Protein AF-A0A087TG82-F1 (afdb_monomer_lite)

Organism: Stegodyphus mimosarum (NCBI:txid407821)

InterPro domains:
  IPR001254 Serine proteases, trypsin domain [PF00089] (7-40)
  IPR009003 Peptidase S1, PA clan [SSF50494] (3-42)

Structure (mmCIF, N/CA/C/O backbone):
data_AF-A0A087TG82-F1
#
_entry.id   AF-A0A087TG82-F1
#
loop_
_atom_site.group_PDB
_atom_site.id
_atom_site.type_symbol
_atom_site.label_atom_id
_atom_site.label_alt_id
_atom_site.label_comp_id
_atom_site.label_asym_id
_atom_site.label_entity_id
_atom_site.label_seq_id
_atom_site.pdbx_PDB_ins_code
_atom_site.Cartn_x
_atom_site.Cartn_y
_atom_site.Cartn_z
_atom_site.occupancy
_atom_site.B_iso_or_equiv
_atom_site.auth_seq_id
_atom_site.auth_comp_id
_atom_site.auth_asym_id
_atom_site.auth_atom_id
_atom_site.pdbx_PDB_model_num
ATOM 1 N N . MET A 1 1 ? -3.930 -3.896 -3.302 1.00 90.06 1 MET A N 1
ATOM 2 C CA . MET A 1 1 ? -4.984 -4.289 -2.341 1.00 90.06 1 MET A CA 1
ATOM 3 C C . MET A 1 1 ? -4.938 -5.798 -2.182 1.00 90.06 1 MET A C 1
ATOM 5 O O . MET A 1 1 ? -4.468 -6.452 -3.103 1.00 90.06 1 MET A O 1
ATOM 9 N N . LEU A 1 2 ? -5.370 -6.339 -1.047 1.00 94.00 2 LEU A N 1
ATOM 10 C CA . LEU A 1 2 ? -5.548 -7.783 -0.845 1.00 94.00 2 LEU A CA 1
ATOM 11 C C . LEU A 1 2 ? -6.977 -8.046 -0.365 1.00 94.00 2 LEU A C 1
ATOM 13 O O . LEU A 1 2 ? -7.549 -7.186 0.306 1.00 94.00 2 LEU A O 1
ATOM 17 N N . LEU A 1 3 ? -7.541 -9.199 -0.726 1.00 96.25 3 LEU A N 1
ATOM 18 C CA . LEU A 1 3 ? -8.819 -9.655 -0.179 1.00 96.25 3 LEU A CA 1
ATOM 19 C C . LEU A 1 3 ? -8.618 -10.118 1.264 1.00 96.25 3 LEU A C 1
ATOM 21 O O . LEU A 1 3 ? -7.644 -10.810 1.564 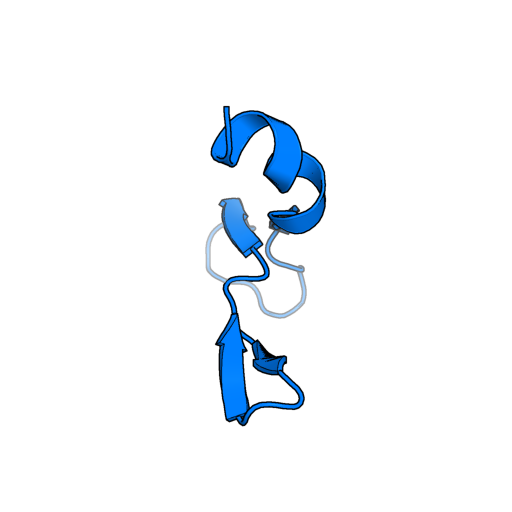1.00 96.25 3 LEU A O 1
ATOM 25 N N . ASP A 1 4 ? -9.522 -9.712 2.150 1.00 94.00 4 ASP A N 1
ATOM 26 C CA . ASP A 1 4 ? -9.591 -10.238 3.510 1.00 94.00 4 ASP A CA 1
ATOM 27 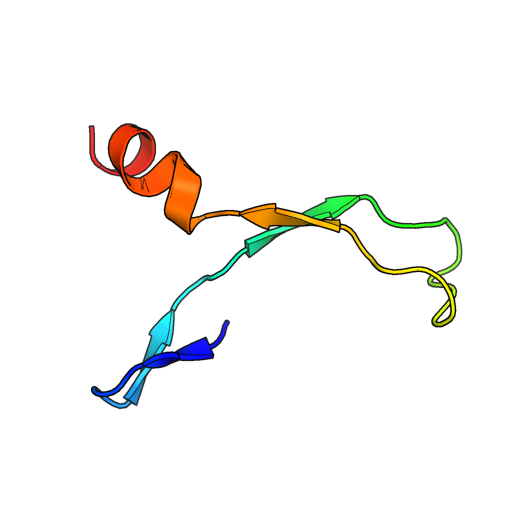C C . ASP A 1 4 ? -10.526 -11.454 3.609 1.00 94.00 4 ASP A C 1
ATOM 29 O O . ASP A 1 4 ? -11.167 -11.861 2.639 1.00 94.00 4 ASP A O 1
ATOM 33 N N . ASN A 1 5 ? -10.613 -12.032 4.808 1.00 95.38 5 ASN A N 1
ATOM 34 C CA . ASN A 1 5 ? -11.465 -13.193 5.084 1.00 95.38 5 ASN A CA 1
ATOM 35 C C . ASN A 1 5 ? -12.970 -12.900 4.918 1.00 95.38 5 ASN A C 1
ATOM 37 O O . ASN A 1 5 ? -13.763 -13.831 4.837 1.00 95.38 5 ASN A O 1
ATOM 41 N N . GLU A 1 6 ? -13.364 -11.625 4.869 1.00 96.88 6 GLU A N 1
ATOM 42 C CA . GLU A 1 6 ? -14.739 -11.171 4.628 1.00 96.88 6 GLU A CA 1
ATOM 43 C C . GLU A 1 6 ? -14.969 -10.811 3.149 1.00 96.88 6 GLU A C 1
ATOM 45 O O . GLU A 1 6 ? -15.981 -10.206 2.800 1.00 96.88 6 GLU A O 1
ATOM 50 N N . ASN A 1 7 ? -14.033 -11.179 2.266 1.00 96.06 7 ASN A N 1
ATOM 51 C CA . ASN A 1 7 ? -14.081 -10.914 0.833 1.00 96.06 7 ASN A CA 1
ATOM 52 C C . ASN A 1 7 ? -14.137 -9.412 0.482 1.00 96.06 7 ASN A C 1
ATOM 54 O O . ASN A 1 7 ? -14.728 -9.011 -0.522 1.00 96.06 7 ASN A O 1
ATOM 58 N N . ARG A 1 8 ? -13.510 -8.560 1.304 1.00 96.94 8 ARG A N 1
ATOM 59 C CA . ARG A 1 8 ? -13.377 -7.116 1.063 1.00 96.94 8 ARG A CA 1
ATOM 60 C C . ARG A 1 8 ? -11.959 -6.765 0.637 1.00 96.94 8 ARG A C 1
ATOM 62 O O . ARG A 1 8 ? -10.984 -7.342 1.116 1.00 96.94 8 ARG A O 1
ATOM 69 N N . TRP A 1 9 ? -11.827 -5.749 -0.210 1.00 96.81 9 TRP A N 1
ATOM 70 C CA . TRP A 1 9 ? -10.525 -5.209 -0.591 1.00 96.81 9 TRP A CA 1
ATOM 71 C C . TRP A 1 9 ? -9.933 -4.346 0.524 1.00 96.81 9 TRP A C 1
ATOM 73 O O . TRP A 1 9 ? -10.516 -3.337 0.914 1.00 96.81 9 TRP A O 1
ATOM 83 N N . LYS A 1 10 ? -8.734 -4.701 0.996 1.00 96.12 10 LYS A N 1
ATOM 84 C CA . LYS A 1 10 ? -7.943 -3.894 1.933 1.00 96.12 10 LYS A CA 1
ATOM 85 C C . LYS A 1 10 ? -6.719 -3.278 1.262 1.00 96.12 10 LYS A C 1
ATOM 87 O O . LYS A 1 10 ? -5.978 -3.938 0.521 1.00 96.12 10 LYS A O 1
ATOM 92 N N . THR A 1 11 ? -6.474 -1.999 1.540 1.00 96.81 11 THR A N 1
ATOM 93 C CA . THR A 1 11 ? -5.275 -1.284 1.085 1.00 96.81 11 THR A CA 1
ATOM 94 C C . THR A 1 11 ? -4.084 -1.664 1.960 1.00 96.81 11 THR A C 1
ATOM 96 O O . THR A 1 11 ? -3.993 -1.263 3.113 1.00 96.81 11 THR A O 1
ATOM 99 N N . MET A 1 12 ? -3.153 -2.436 1.399 1.00 97.00 12 MET A N 1
ATOM 100 C CA . MET A 1 12 ? -1.947 -2.884 2.113 1.00 97.00 12 MET A CA 1
ATOM 101 C C . MET A 1 12 ? -0.787 -1.896 2.014 1.00 97.00 12 MET A C 1
ATOM 103 O O . MET A 1 12 ? 0.074 -1.851 2.893 1.00 97.00 12 MET A O 1
ATOM 107 N N . GLY A 1 13 ? -0.762 -1.112 0.939 1.00 97.25 13 GLY A N 1
ATOM 108 C CA . GLY A 1 13 ? 0.285 -0.142 0.707 1.00 97.25 13 GLY A CA 1
ATOM 109 C C . GLY A 1 13 ? -0.114 0.941 -0.277 1.00 97.25 13 GLY A C 1
ATOM 110 O O . GLY A 1 13 ? -1.015 0.752 -1.095 1.00 97.25 13 GLY A O 1
ATOM 111 N N . VAL A 1 14 ? 0.582 2.067 -0.174 1.00 97.75 14 VAL A N 1
ATOM 112 C CA . VAL A 1 14 ? 0.501 3.203 -1.097 1.00 97.75 14 VAL A CA 1
ATOM 113 C C . VAL A 1 14 ? 1.832 3.283 -1.833 1.00 97.75 14 VAL A C 1
ATOM 115 O O . VAL A 1 14 ? 2.875 3.027 -1.232 1.00 97.75 14 VAL A O 1
ATOM 118 N N . VAL A 1 15 ? 1.807 3.581 -3.132 1.00 96.50 15 VAL A N 1
ATOM 119 C CA . VAL A 1 15 ? 3.033 3.726 -3.931 1.00 96.50 15 VAL A CA 1
ATOM 120 C C . VAL A 1 15 ? 3.938 4.764 -3.269 1.00 96.50 15 VAL A C 1
ATOM 122 O O . VAL A 1 15 ? 3.487 5.867 -2.974 1.00 96.50 15 VAL A O 1
ATOM 125 N N . SER A 1 16 ? 5.199 4.402 -3.028 1.00 97.00 16 SER A N 1
ATOM 126 C CA . SER A 1 16 ? 6.199 5.328 -2.498 1.00 97.00 16 SER A CA 1
ATOM 127 C C . SER A 1 16 ? 7.179 5.713 -3.599 1.00 97.00 16 SER A C 1
ATOM 129 O O . SER A 1 16 ? 7.133 6.826 -4.114 1.00 97.00 16 SER A O 1
ATOM 131 N N . TRP A 1 17 ? 8.022 4.774 -4.024 1.00 96.50 17 TRP A N 1
ATOM 132 C CA . TRP A 1 17 ? 9.000 5.007 -5.080 1.00 96.50 17 TRP A CA 1
ATOM 133 C C . TRP A 1 17 ? 9.386 3.699 -5.764 1.00 96.50 17 TRP A C 1
ATOM 135 O O . TRP A 1 17 ? 9.132 2.599 -5.274 1.00 96.50 17 TRP A O 1
ATOM 145 N N . GLY A 1 18 ? 10.028 3.823 -6.917 1.00 95.88 18 GLY A N 1
ATOM 146 C CA . GLY A 1 18 ? 10.568 2.696 -7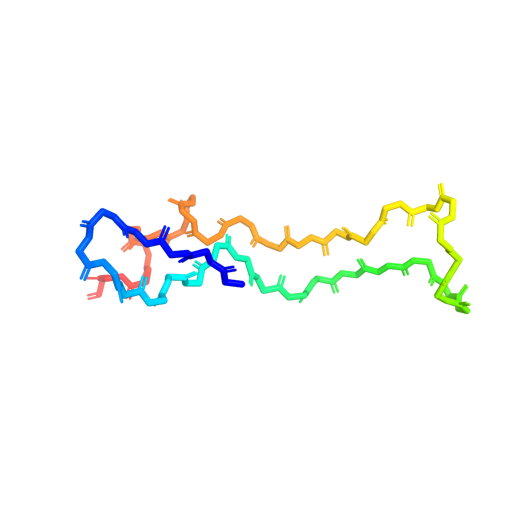.660 1.00 95.88 18 GLY A CA 1
ATOM 147 C C . GLY A 1 18 ? 11.701 3.146 -8.566 1.00 95.88 18 GLY A C 1
ATOM 148 O O . GLY A 1 18 ? 11.970 4.342 -8.717 1.00 95.88 18 GLY A O 1
ATOM 149 N N . ARG A 1 19 ? 12.388 2.180 -9.176 1.00 94.94 19 ARG A N 1
ATOM 150 C CA . ARG A 1 19 ? 13.442 2.486 -10.141 1.00 94.94 19 ARG A CA 1
ATOM 151 C C . ARG A 1 19 ? 12.836 3.121 -11.397 1.00 94.94 19 ARG A C 1
ATOM 153 O O . ARG A 1 19 ? 11.791 2.692 -11.888 1.00 94.94 19 ARG A O 1
ATOM 160 N N . ARG A 1 20 ? 13.522 4.127 -11.947 1.00 92.81 20 ARG A N 1
ATOM 161 C CA . ARG A 1 20 ? 13.139 4.750 -13.220 1.00 92.81 20 ARG A CA 1
ATOM 162 C C . ARG A 1 20 ? 13.078 3.693 -14.327 1.00 92.81 20 ARG A C 1
ATOM 164 O O . ARG A 1 20 ? 13.953 2.837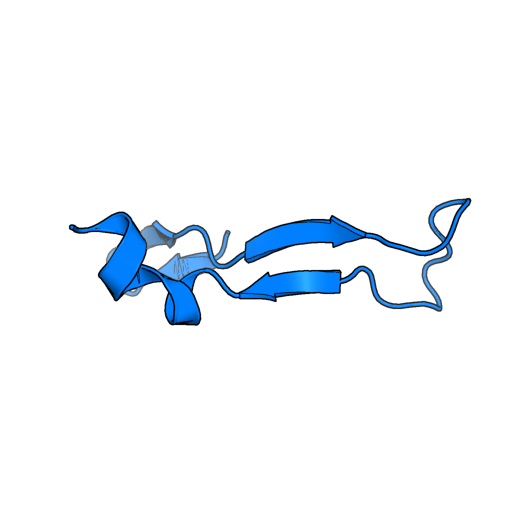 -14.410 1.00 92.81 20 ARG A O 1
ATOM 171 N N . GLY A 1 21 ? 12.065 3.792 -15.183 1.00 93.88 21 GLY A N 1
ATOM 172 C CA . GLY A 1 21 ? 11.883 2.882 -16.315 1.00 93.88 21 GLY A CA 1
ATOM 173 C C . GLY A 1 21 ? 11.180 1.565 -15.978 1.00 93.88 21 GLY A C 1
ATOM 174 O O . GLY A 1 21 ? 11.204 0.671 -16.814 1.00 93.88 21 GLY A O 1
ATOM 175 N N . CYS A 1 22 ? 10.557 1.440 -14.796 1.00 91.31 22 CYS A N 1
ATOM 176 C CA . CYS A 1 22 ? 9.722 0.285 -14.431 1.00 91.31 22 CYS A CA 1
ATOM 177 C C . CYS A 1 22 ? 10.449 -1.067 -14.579 1.00 91.31 22 CYS A C 1
ATOM 179 O O . CYS A 1 22 ? 9.870 -2.047 -15.041 1.00 91.31 22 CYS A O 1
ATOM 181 N N . ASP A 1 23 ? 11.732 -1.113 -14.204 1.00 94.31 23 ASP A N 1
ATOM 182 C CA . ASP A 1 23 ? 12.560 -2.318 -14.313 1.00 94.31 23 ASP A CA 1
ATOM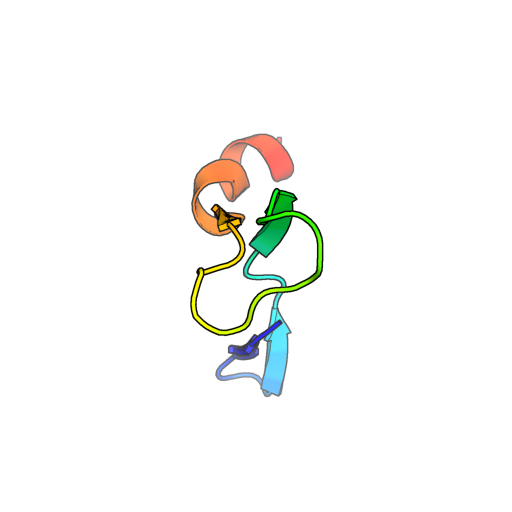 183 C C . ASP A 1 23 ? 12.034 -3.431 -13.393 1.00 94.31 23 ASP A C 1
ATOM 185 O O . ASP A 1 23 ? 12.160 -3.345 -12.172 1.00 94.31 23 ASP A O 1
ATOM 189 N N . ALA A 1 24 ? 11.490 -4.496 -13.987 1.00 94.50 24 ALA A N 1
ATOM 190 C CA . ALA A 1 24 ? 10.884 -5.622 -13.274 1.00 94.50 24 ALA A CA 1
ATOM 191 C C . ALA A 1 24 ? 11.866 -6.416 -12.391 1.00 94.50 24 ALA A C 1
ATOM 193 O O . ALA A 1 24 ? 11.437 -7.189 -11.538 1.00 94.50 24 ALA A O 1
ATOM 194 N N . ARG A 1 25 ? 13.182 -6.232 -12.570 1.00 96.44 25 ARG A N 1
ATOM 195 C CA . ARG A 1 25 ? 14.211 -6.860 -11.723 1.00 96.44 25 ARG A CA 1
ATOM 196 C C . ARG A 1 25 ? 14.390 -6.138 -10.389 1.00 96.44 25 ARG A C 1
ATOM 198 O O . ARG A 1 25 ? 15.025 -6.681 -9.491 1.00 96.44 25 ARG A O 1
ATOM 205 N N . PHE A 1 26 ? 13.871 -4.915 -10.268 1.00 96.25 26 PHE A N 1
ATOM 206 C CA . PHE A 1 26 ? 13.979 -4.101 -9.063 1.00 96.25 26 PHE A CA 1
ATOM 207 C C . PHE A 1 26 ? 12.603 -3.957 -8.414 1.00 96.25 26 PHE A C 1
ATOM 209 O O . PHE A 1 26 ? 11.645 -3.564 -9.081 1.00 96.25 26 PHE A O 1
ATOM 216 N N . PRO A 1 27 ? 12.477 -4.247 -7.110 1.00 96.12 27 PRO A N 1
ATOM 217 C CA . PRO A 1 27 ? 11.203 -4.093 -6.434 1.00 96.12 27 PRO A CA 1
ATOM 218 C C . PRO A 1 27 ? 10.790 -2.618 -6.408 1.00 96.12 27 PRO A C 1
ATOM 220 O O . PRO A 1 27 ? 11.608 -1.719 -6.202 1.00 96.12 27 PRO A O 1
ATOM 223 N N . THR A 1 28 ? 9.494 -2.377 -6.586 1.00 96.44 28 THR A N 1
ATOM 224 C CA . THR A 1 28 ? 8.878 -1.089 -6.249 1.00 96.44 28 THR A CA 1
ATOM 225 C C . THR A 1 28 ? 8.559 -1.084 -4.760 1.00 96.44 28 THR A C 1
ATOM 227 O O . THR A 1 28 ? 8.071 -2.080 -4.223 1.00 96.44 28 THR A O 1
ATOM 230 N N . VAL A 1 29 ? 8.835 0.030 -4.093 1.00 96.75 29 VAL A N 1
ATOM 231 C CA . VAL A 1 29 ? 8.645 0.182 -2.654 1.00 96.75 29 VAL A CA 1
ATOM 232 C C . VAL A 1 29 ? 7.310 0.868 -2.381 1.00 96.75 29 VAL A C 1
ATOM 234 O O . VAL A 1 29 ? 6.958 1.876 -2.999 1.00 96.75 29 VAL A O 1
ATOM 237 N N . TYR A 1 30 ? 6.571 0.313 -1.424 1.00 98.19 30 TYR A N 1
ATOM 238 C CA . TYR A 1 30 ? 5.265 0.800 -0.993 1.00 98.19 30 TYR A CA 1
ATOM 239 C C . TYR A 1 30 ? 5.316 1.178 0.486 1.00 98.19 30 TYR A C 1
ATOM 241 O O . TYR A 1 30 ? 5.956 0.497 1.288 1.00 98.19 30 TYR A O 1
ATOM 249 N N . THR A 1 31 ? 4.594 2.229 0.862 1.00 97.88 31 THR A N 1
ATOM 250 C CA . THR A 1 31 ? 4.349 2.568 2.266 1.00 97.88 31 THR A CA 1
ATOM 251 C C . THR A 1 31 ? 3.522 1.462 2.907 1.00 97.88 31 THR A C 1
ATOM 253 O O . THR A 1 31 ? 2.470 1.106 2.384 1.00 97.88 31 THR A O 1
ATOM 256 N N . ARG A 1 32 ? 3.957 0.927 4.051 1.00 97.69 32 ARG A N 1
ATOM 257 C CA . ARG A 1 32 ? 3.234 -0.128 4.774 1.00 97.69 32 ARG A CA 1
ATOM 258 C C . ARG A 1 32 ? 2.060 0.464 5.558 1.00 97.69 32 ARG A C 1
ATOM 260 O O . ARG A 1 32 ? 2.239 0.892 6.693 1.00 97.69 32 ARG A O 1
ATOM 267 N N . VAL A 1 33 ? 0.854 0.440 4.985 1.00 97.75 33 VAL A N 1
ATOM 268 C CA . VAL A 1 33 ? -0.347 1.060 5.591 1.00 97.75 33 VAL A CA 1
ATOM 269 C C . VAL A 1 33 ? -0.631 0.520 6.992 1.00 97.75 33 VAL A C 1
ATOM 271 O O . VAL A 1 33 ? -0.936 1.297 7.889 1.00 97.75 33 VAL A O 1
ATOM 274 N N . SER A 1 34 ? -0.434 -0.783 7.224 1.00 96.81 34 SER A N 1
ATOM 275 C CA . SER A 1 34 ? -0.679 -1.406 8.534 1.00 96.81 34 SER A CA 1
ATOM 276 C C . SER A 1 34 ? 0.130 -0.786 9.680 1.00 96.81 34 SER A C 1
ATOM 278 O O . SER A 1 34 ? -0.286 -0.873 10.826 1.00 96.81 34 SER A O 1
ATOM 280 N N . HIS A 1 35 ? 1.298 -0.200 9.392 1.00 98.06 35 HIS A N 1
ATOM 281 C CA . HIS A 1 35 ? 2.143 0.440 10.403 1.00 98.06 35 HIS A CA 1
ATOM 282 C C . HIS A 1 35 ? 1.584 1.795 10.860 1.00 98.06 35 HIS A C 1
ATOM 284 O O . HIS A 1 35 ? 1.814 2.202 11.992 1.00 98.06 35 HIS A O 1
ATOM 290 N N . TYR A 1 36 ? 0.820 2.462 9.996 1.00 97.88 36 TYR A N 1
ATOM 291 C CA . TYR A 1 36 ? 0.305 3.812 10.210 1.00 97.88 36 TYR A CA 1
ATOM 292 C C . TYR A 1 36 ? -1.181 3.839 10.583 1.00 97.88 36 TYR A C 1
ATOM 294 O O . TYR A 1 36 ? -1.756 4.915 10.682 1.00 97.88 36 TYR A O 1
ATOM 302 N N . LEU A 1 37 ? -1.817 2.682 10.804 1.00 97.44 37 LEU A N 1
ATOM 303 C CA . LEU A 1 37 ? -3.250 2.621 11.115 1.00 97.44 37 LEU A CA 1
ATOM 304 C C . LEU A 1 37 ? -3.629 3.401 12.375 1.00 97.44 37 LEU A C 1
ATOM 306 O O . LEU A 1 37 ? -4.739 3.908 12.425 1.00 97.44 37 LEU A O 1
ATOM 310 N N . ASN A 1 38 ? -2.735 3.517 13.360 1.00 98.06 38 ASN A N 1
ATOM 311 C CA . ASN A 1 38 ? -3.010 4.328 14.546 1.00 98.06 38 ASN A CA 1
ATOM 312 C C . ASN A 1 38 ? -3.171 5.801 14.156 1.00 98.06 38 ASN A C 1
ATOM 314 O O . ASN A 1 38 ? -4.247 6.342 14.345 1.00 98.06 38 ASN A O 1
ATOM 318 N N . TRP A 1 39 ? -2.164 6.380 13.492 1.00 98.25 39 TRP A N 1
ATOM 319 C CA . TRP A 1 39 ? -2.203 7.760 12.991 1.00 98.25 39 TRP A CA 1
ATOM 320 C C . TRP A 1 39 ? -3.376 8.025 12.031 1.00 98.25 39 TRP A C 1
ATOM 322 O O . TRP A 1 39 ? -3.968 9.093 12.064 1.00 98.25 39 TRP A O 1
ATOM 332 N N . ILE A 1 40 ? -3.729 7.062 11.171 1.00 97.38 40 ILE A N 1
ATOM 333 C CA . ILE A 1 40 ? -4.851 7.214 10.225 1.00 97.38 40 ILE A CA 1
ATOM 334 C C . ILE A 1 40 ? -6.209 7.288 10.944 1.00 97.38 40 ILE A C 1
ATOM 336 O O . ILE A 1 40 ? -7.135 7.886 10.406 1.00 97.38 40 ILE A O 1
ATOM 340 N N . ASN A 1 41 ? -6.344 6.640 12.105 1.00 96.62 41 ASN A N 1
ATOM 341 C CA . ASN A 1 41 ? -7.599 6.555 12.859 1.00 96.62 41 ASN A CA 1
ATOM 342 C C . ASN A 1 41 ? -7.658 7.516 14.062 1.00 96.62 41 ASN A C 1
ATOM 344 O O . ASN A 1 41 ? -8.577 7.389 14.872 1.00 96.62 41 ASN A O 1
ATOM 348 N N . GLU A 1 42 ? -6.680 8.413 14.206 1.00 91.69 42 GLU A N 1
ATOM 349 C CA . GLU A 1 42 ? -6.762 9.564 15.120 1.00 91.69 42 GLU A CA 1
ATOM 350 C C . GLU A 1 42 ? -7.811 10.573 14.631 1.00 91.69 42 GLU A C 1
ATOM 352 O O . GLU A 1 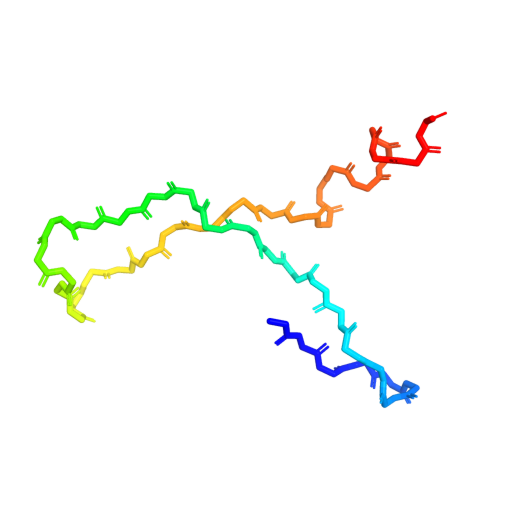42 ? -8.582 11.060 15.489 1.00 91.69 42 GLU A O 1
#

Secondary structure (DSSP, 8-state):
-EE-TTS-EE--EEEEE--TT--TTSPPEEEEGGGSHHHHT-

Foldseek 3Di:
DDQDPVRDDDDQWDFDAWDPPPPPVTDGDTDGVVVCVVVVVD

Radius of gyration: 13.27 Å; chains: 1; bounding box: 29×23×31 Å

pLDDT: mean 96.06, std 1.91, range [90.06, 98.25]

Sequence (42 aa):
MLLDNENRWKTMGVVSWGRRGCDARFPTVYTRVSHYLNWINE